Protein AF-A0A7V2N2N1-F1 (afdb_monomer_lite)

Foldseek 3Di:
DPPDDDDPLLVVLVVVLVVLLVVLQCLLVCLVVDPDPRPPCPSLVVNVVVLVVLLVVLVVLCPDPDSSSVSNSVSNNVSSVVSSVCSVPVSVVVVVVVVVVPDDD

Secondary structure (DSSP, 8-state):
-------HHHHHHHHHHHHHHHHHHHHHHHHHH-SS---TTHHHHHHHHHHHHHHHHHHHHTT-SSHHHHHHHHHHHHHHHHHHHHHHHHHHHHHHHHHHTS---

pLDDT: mean 81.49, std 12.0, range [42.41, 93.5]

Structure (mmCIF, N/CA/C/O backbone):
data_AF-A0A7V2N2N1-F1
#
_entry.id   AF-A0A7V2N2N1-F1
#
loop_
_atom_site.group_PDB
_atom_site.id
_atom_site.type_symbol
_atom_site.label_atom_id
_atom_site.label_alt_id
_atom_site.label_comp_id
_atom_site.label_asym_id
_atom_site.label_entity_id
_atom_site.label_seq_id
_atom_site.pdbx_PDB_ins_code
_atom_site.Cartn_x
_atom_site.Cartn_y
_atom_site.Cartn_z
_atom_site.occupancy
_atom_site.B_iso_or_equiv
_atom_site.auth_seq_id
_atom_site.auth_comp_id
_atom_site.auth_asym_id
_atom_site.auth_atom_id
_atom_site.pdbx_PDB_model_num
ATOM 1 N N . MET A 1 1 ? 10.281 -17.902 -12.516 1.00 42.41 1 MET A N 1
ATOM 2 C CA . MET A 1 1 ? 8.998 -17.269 -12.894 1.00 42.41 1 MET A CA 1
ATOM 3 C C . MET A 1 1 ? 9.008 -15.854 -12.305 1.00 42.41 1 MET A C 1
ATOM 5 O O . MET A 1 1 ? 8.668 -15.701 -11.151 1.00 42.41 1 MET A O 1
ATOM 9 N N . LEU A 1 2 ? 9.742 -14.877 -12.850 1.00 55.12 2 LEU A N 1
ATOM 10 C CA . LEU A 1 2 ? 9.319 -13.959 -13.925 1.00 55.12 2 LEU A CA 1
ATOM 11 C C . LEU A 1 2 ? 10.487 -13.473 -14.829 1.00 55.12 2 LEU A C 1
ATOM 13 O O . LEU A 1 2 ? 10.304 -12.564 -15.624 1.00 55.12 2 LEU A O 1
ATOM 17 N N . GLY A 1 3 ? 11.701 -14.026 -14.711 1.00 53.94 3 GLY A N 1
ATOM 18 C CA . GLY A 1 3 ? 12.846 -13.633 -15.560 1.00 53.94 3 GLY A CA 1
ATOM 19 C C . GLY A 1 3 ? 13.365 -12.200 -15.348 1.00 53.94 3 GLY A C 1
ATOM 20 O O . GLY A 1 3 ? 14.246 -11.754 -16.076 1.00 53.94 3 GLY A O 1
ATOM 21 N N . MET A 1 4 ? 12.846 -11.477 -14.353 1.00 63.94 4 MET A N 1
ATOM 22 C CA . MET A 1 4 ? 13.258 -10.113 -14.031 1.00 63.94 4 MET A CA 1
ATOM 23 C C . MET A 1 4 ? 14.532 -10.126 -13.184 1.00 63.94 4 MET A C 1
ATOM 25 O O . MET A 1 4 ? 14.579 -10.751 -12.125 1.00 63.94 4 MET A O 1
ATOM 29 N N . ASN A 1 5 ? 15.564 -9.421 -13.647 1.00 69.31 5 ASN A N 1
ATOM 30 C CA . ASN A 1 5 ? 16.782 -9.202 -12.873 1.00 69.31 5 ASN A CA 1
ATOM 31 C C . ASN A 1 5 ? 16.467 -8.273 -11.688 1.00 69.31 5 ASN A C 1
ATOM 33 O O . ASN A 1 5 ? 15.902 -7.193 -11.878 1.00 69.31 5 ASN A O 1
ATOM 37 N N . VAL A 1 6 ? 16.810 -8.686 -10.466 1.00 70.94 6 VAL A N 1
ATOM 38 C CA . VAL A 1 6 ? 16.638 -7.846 -9.274 1.00 70.94 6 VAL A CA 1
ATOM 39 C C . VAL A 1 6 ? 17.663 -6.715 -9.344 1.00 70.94 6 VAL A C 1
ATOM 41 O O . VAL A 1 6 ? 18.860 -6.951 -9.227 1.00 70.94 6 VAL A O 1
ATOM 44 N N . ASN A 1 7 ? 17.196 -5.486 -9.569 1.00 82.19 7 ASN A N 1
ATOM 45 C CA . ASN A 1 7 ? 18.030 -4.285 -9.596 1.00 82.19 7 ASN A CA 1
ATOM 46 C C . ASN A 1 7 ? 17.730 -3.376 -8.387 1.00 82.19 7 ASN A C 1
ATOM 48 O O . ASN A 1 7 ? 16.795 -3.621 -7.622 1.00 82.19 7 ASN A O 1
ATOM 52 N N . MET A 1 8 ? 18.495 -2.290 -8.226 1.00 86.75 8 MET A N 1
ATOM 53 C CA . MET A 1 8 ? 18.280 -1.323 -7.134 1.00 86.75 8 MET A CA 1
ATOM 54 C C . MET A 1 8 ? 16.871 -0.710 -7.139 1.00 86.75 8 MET A C 1
ATOM 56 O O . MET A 1 8 ? 16.334 -0.426 -6.073 1.00 86.75 8 MET A O 1
ATOM 60 N N . PHE A 1 9 ? 16.239 -0.555 -8.307 1.00 87.19 9 PHE A N 1
ATOM 61 C CA . PHE A 1 9 ? 14.876 -0.026 -8.403 1.00 87.19 9 PHE A CA 1
ATOM 62 C C . PHE A 1 9 ? 13.833 -0.990 -7.834 1.00 87.19 9 PHE A C 1
ATOM 64 O O . PHE A 1 9 ? 12.911 -0.543 -7.161 1.00 87.19 9 PHE A O 1
ATOM 71 N N . ASN A 1 10 ? 13.994 -2.300 -8.032 1.00 85.44 10 ASN A N 1
ATOM 72 C CA . ASN A 1 10 ? 13.104 -3.302 -7.441 1.00 85.44 10 ASN A CA 1
ATOM 73 C C . ASN A 1 10 ? 13.256 -3.346 -5.916 1.00 85.44 10 ASN A C 1
ATOM 75 O O . ASN A 1 10 ? 12.265 -3.475 -5.198 1.00 85.44 10 ASN A O 1
ATOM 79 N N . VAL A 1 11 ? 14.481 -3.183 -5.407 1.00 89.56 11 VAL A N 1
ATOM 80 C CA . VAL A 1 11 ? 14.730 -3.079 -3.960 1.00 89.56 11 VAL A CA 1
ATOM 81 C C . VAL A 1 11 ? 14.063 -1.822 -3.396 1.00 89.56 11 VAL A C 1
ATOM 83 O O . VAL A 1 11 ? 13.325 -1.911 -2.419 1.00 89.56 11 VAL A O 1
ATOM 86 N N . ALA A 1 12 ? 14.237 -0.671 -4.051 1.00 91.12 12 ALA A N 1
ATOM 87 C CA . ALA A 1 12 ? 13.577 0.573 -3.657 1.00 91.12 12 ALA A CA 1
ATOM 88 C C . ALA A 1 12 ? 12.042 0.459 -3.700 1.00 91.12 12 ALA A C 1
ATOM 90 O O . ALA A 1 12 ? 11.367 0.875 -2.760 1.00 91.12 12 ALA A O 1
ATOM 91 N N . ALA A 1 13 ? 11.492 -0.167 -4.745 1.00 90.44 13 ALA A N 1
ATOM 92 C CA . ALA A 1 13 ? 10.067 -0.466 -4.865 1.00 90.44 13 ALA A CA 1
ATOM 93 C C . ALA A 1 13 ? 9.567 -1.347 -3.713 1.00 90.44 13 ALA A C 1
ATOM 95 O O . ALA A 1 13 ? 8.509 -1.084 -3.152 1.00 90.44 13 ALA A O 1
ATOM 96 N N . SER A 1 14 ? 10.345 -2.356 -3.320 1.00 89.56 14 SER A N 1
ATOM 97 C CA . SER A 1 14 ? 9.998 -3.260 -2.218 1.00 89.56 14 SER A CA 1
ATOM 98 C C . SER A 1 14 ? 9.946 -2.525 -0.877 1.00 89.56 14 SER A C 1
ATOM 100 O O . SER A 1 14 ? 9.011 -2.717 -0.103 1.00 89.56 14 SER A O 1
ATOM 102 N N . VAL A 1 15 ? 10.914 -1.639 -0.620 1.00 92.56 15 VAL A N 1
ATOM 103 C CA . VAL A 1 15 ? 10.922 -0.786 0.580 1.00 92.56 15 VAL A CA 1
ATOM 104 C C . VAL A 1 15 ? 9.720 0.164 0.583 1.00 92.56 15 VAL A C 1
ATOM 106 O O . VAL A 1 15 ? 9.054 0.299 1.607 1.00 92.56 15 VAL A O 1
ATOM 109 N N . LEU A 1 16 ? 9.393 0.765 -0.566 1.00 92.81 16 LEU A N 1
ATOM 110 C CA . LEU A 1 16 ? 8.220 1.629 -0.722 1.00 92.81 16 LEU A CA 1
ATOM 111 C C . LEU A 1 16 ? 6.916 0.873 -0.432 1.00 92.81 16 LEU A C 1
ATOM 113 O O . LEU A 1 16 ? 6.076 1.365 0.320 1.00 92.81 16 LEU A O 1
ATOM 117 N N . VAL A 1 17 ? 6.754 -0.329 -0.994 1.00 93.00 17 VAL A N 1
ATOM 118 C CA . VAL A 1 17 ? 5.580 -1.183 -0.758 1.00 93.00 17 VAL A CA 1
ATOM 119 C C . VAL A 1 17 ? 5.467 -1.545 0.720 1.00 93.00 17 VAL A C 1
ATOM 121 O O . VAL A 1 17 ? 4.372 -1.469 1.275 1.00 93.00 17 VAL A O 1
ATOM 124 N N . MET A 1 18 ? 6.574 -1.907 1.376 1.00 92.94 18 MET A N 1
ATOM 125 C CA . MET A 1 18 ? 6.565 -2.198 2.813 1.00 92.94 18 MET A CA 1
ATOM 126 C C . MET A 1 18 ? 6.114 -0.988 3.636 1.00 92.94 18 MET A C 1
ATOM 128 O O . MET A 1 18 ? 5.253 -1.144 4.498 1.00 92.94 18 MET A O 1
ATOM 132 N N . GLY A 1 19 ? 6.626 0.210 3.337 1.00 93.19 19 GLY A N 1
ATOM 133 C CA . GLY A 1 19 ? 6.207 1.445 4.007 1.00 93.19 19 GLY A CA 1
ATOM 134 C C . GLY A 1 19 ? 4.704 1.700 3.875 1.00 93.19 19 GLY A C 1
ATOM 135 O O . GLY A 1 19 ? 4.010 1.818 4.882 1.00 93.19 19 GLY A O 1
ATOM 136 N N . LEU A 1 20 ? 4.176 1.662 2.646 1.00 91.19 20 LEU A N 1
ATOM 137 C CA . LEU A 1 20 ? 2.740 1.844 2.395 1.00 91.19 20 LEU A CA 1
ATOM 138 C C . LEU A 1 20 ? 1.879 0.783 3.086 1.00 91.19 20 LEU A C 1
ATOM 140 O O . LEU A 1 20 ? 0.814 1.096 3.610 1.00 91.19 20 LEU A O 1
ATOM 144 N N . SER A 1 21 ? 2.345 -0.467 3.121 1.00 90.00 21 SER A N 1
ATOM 145 C CA . SER A 1 21 ? 1.635 -1.560 3.795 1.00 90.00 21 SER A CA 1
ATOM 146 C C . SER A 1 21 ? 1.466 -1.285 5.291 1.00 90.00 21 SER A C 1
ATOM 148 O O . SER A 1 21 ? 0.382 -1.486 5.841 1.00 90.00 21 SER A O 1
ATOM 150 N N . ILE A 1 22 ? 2.529 -0.802 5.943 1.00 91.31 22 ILE A N 1
ATOM 151 C CA . ILE A 1 22 ? 2.508 -0.440 7.364 1.00 91.31 22 ILE A CA 1
ATOM 152 C C . ILE A 1 22 ? 1.585 0.764 7.580 1.00 91.31 22 ILE A C 1
ATOM 154 O O . ILE A 1 22 ? 0.735 0.725 8.471 1.00 91.31 22 ILE A O 1
ATOM 158 N N . ASP A 1 23 ? 1.687 1.791 6.733 1.00 90.62 23 ASP A N 1
ATOM 159 C CA . ASP A 1 23 ? 0.866 3.001 6.829 1.00 90.62 23 ASP A CA 1
ATOM 160 C C . ASP A 1 23 ? -0.631 2.695 6.710 1.00 90.62 23 ASP A C 1
ATOM 162 O O . ASP A 1 23 ? -1.432 3.200 7.502 1.00 90.62 23 ASP A O 1
ATOM 166 N N . TYR A 1 24 ? -1.024 1.827 5.771 1.00 89.94 24 TYR A N 1
ATOM 167 C CA . TYR A 1 24 ? -2.419 1.413 5.614 1.00 89.94 24 TYR A CA 1
ATOM 168 C C . TYR A 1 24 ? -2.952 0.724 6.873 1.00 89.94 24 TYR A C 1
ATOM 170 O O . TYR A 1 24 ? -4.049 1.048 7.331 1.00 89.94 24 TYR A O 1
ATOM 178 N N . GLY A 1 25 ? -2.168 -0.177 7.473 1.00 87.31 25 GLY A N 1
ATOM 179 C CA . GLY A 1 25 ? -2.537 -0.833 8.728 1.00 87.31 25 GLY A CA 1
ATOM 180 C C . GLY A 1 25 ? -2.692 0.161 9.881 1.00 87.31 25 GLY A C 1
ATOM 181 O O . GLY A 1 25 ? -3.703 0.145 10.585 1.00 87.31 25 GLY A O 1
ATOM 182 N N . VAL A 1 26 ? -1.733 1.078 10.040 1.00 89.06 26 VAL A N 1
ATOM 183 C CA . VAL A 1 26 ? -1.764 2.110 11.088 1.00 89.06 26 VAL A CA 1
ATOM 184 C C . VAL A 1 26 ? -2.980 3.021 10.936 1.00 89.06 26 VAL A C 1
ATOM 186 O O . VAL A 1 26 ? -3.612 3.356 11.938 1.00 89.06 26 VAL A O 1
ATOM 189 N N . PHE A 1 27 ? -3.347 3.404 9.712 1.00 87.56 27 PHE A N 1
ATOM 190 C CA . PHE A 1 27 ? -4.493 4.281 9.471 1.00 87.56 27 PHE A CA 1
ATOM 191 C C . PHE A 1 27 ? -5.812 3.637 9.922 1.00 87.56 27 PHE A C 1
ATOM 193 O O . PHE A 1 27 ? -6.607 4.272 10.621 1.00 87.56 27 PHE A O 1
ATOM 200 N N . ILE A 1 28 ? -6.010 2.354 9.594 1.00 86.06 28 ILE A N 1
ATOM 201 C CA . ILE A 1 28 ? -7.188 1.580 10.010 1.00 86.06 28 ILE A CA 1
ATOM 202 C C . ILE A 1 28 ? -7.215 1.408 11.532 1.00 86.06 28 ILE A C 1
ATOM 204 O O . ILE A 1 28 ? -8.228 1.724 12.161 1.00 86.06 28 ILE A O 1
ATOM 208 N N . VAL A 1 29 ? -6.096 1.000 12.145 1.00 86.00 29 VAL A N 1
ATOM 209 C CA . VAL A 1 29 ? -6.005 0.828 13.605 1.00 86.00 29 VAL A CA 1
ATOM 210 C C . VAL A 1 29 ? -6.286 2.140 14.330 1.00 86.00 29 VAL A C 1
ATOM 212 O O . VAL A 1 29 ? -7.123 2.184 15.232 1.00 86.00 29 VAL A O 1
ATOM 215 N N . ARG A 1 30 ? -5.650 3.234 13.905 1.00 84.44 30 ARG A N 1
ATOM 216 C CA . ARG A 1 30 ? -5.815 4.552 14.522 1.00 84.44 30 ARG A CA 1
ATOM 217 C C . ARG A 1 30 ? -7.249 5.060 14.422 1.00 84.44 30 ARG A C 1
ATOM 219 O O . ARG A 1 30 ? -7.721 5.687 15.364 1.00 84.44 30 ARG A O 1
ATOM 226 N N . SER A 1 31 ? -7.948 4.779 13.322 1.00 82.69 31 SER A N 1
ATOM 227 C CA . SER A 1 31 ? -9.350 5.187 13.158 1.00 82.69 31 SER A CA 1
ATOM 228 C C . SER A 1 31 ? -10.281 4.566 14.200 1.00 82.69 31 SER A C 1
ATOM 230 O O . SER A 1 31 ? -11.226 5.216 14.636 1.00 82.69 31 SER A O 1
ATOM 232 N N . ARG A 1 32 ? -9.971 3.341 14.644 1.00 75.25 32 ARG A N 1
ATOM 233 C CA . ARG A 1 32 ? -10.725 2.600 15.664 1.00 75.25 32 ARG A CA 1
ATOM 234 C C . ARG A 1 32 ? -10.374 3.026 17.090 1.00 75.25 32 ARG A C 1
ATOM 236 O O . ARG A 1 32 ? -11.204 2.889 17.976 1.00 75.25 32 ARG A O 1
ATOM 243 N N . TRP A 1 33 ? -9.154 3.516 17.307 1.00 76.12 33 TRP A N 1
ATOM 244 C CA . TRP A 1 33 ? -8.651 3.937 18.622 1.00 76.12 33 TRP A CA 1
ATOM 245 C C . TRP A 1 33 ? -8.847 5.435 18.895 1.00 76.12 33 TRP A C 1
ATOM 247 O O . TRP A 1 33 ? -8.644 5.8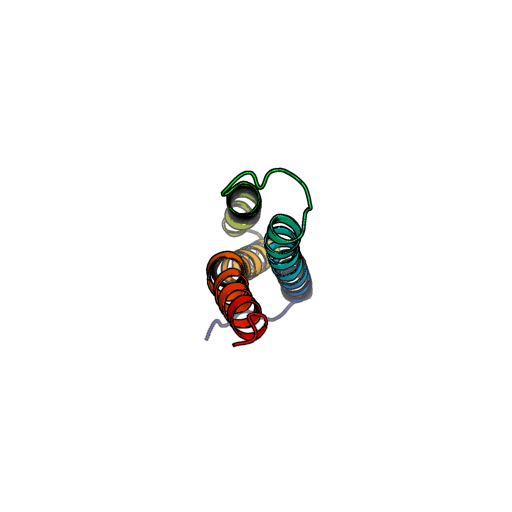92 20.018 1.00 76.12 33 TRP A O 1
ATOM 257 N N . ALA A 1 34 ? -9.216 6.225 17.885 1.00 76.38 34 ALA A N 1
ATOM 258 C CA . ALA A 1 34 ? -9.471 7.648 18.053 1.00 76.38 34 ALA A CA 1
ATOM 259 C C . ALA A 1 34 ? -10.740 7.876 18.891 1.00 76.38 34 ALA A C 1
ATOM 261 O O . ALA A 1 34 ? -11.829 7.475 18.500 1.00 76.38 34 ALA A O 1
ATOM 262 N N . SER A 1 35 ? -10.611 8.584 20.016 1.00 58.88 35 SER A N 1
ATOM 263 C CA . SER A 1 35 ? -11.692 8.875 20.977 1.00 58.88 35 SER A CA 1
ATOM 264 C C . SER A 1 35 ? -12.755 9.878 20.482 1.00 58.88 35 SER A C 1
ATOM 266 O O . SER A 1 35 ? -13.473 10.465 21.287 1.00 58.88 35 SER A O 1
ATOM 268 N N . GLY A 1 36 ? -12.830 10.128 19.172 1.00 65.44 36 GLY A N 1
ATOM 269 C CA . GLY A 1 36 ? -13.799 11.028 18.539 1.00 65.44 36 GLY A CA 1
ATOM 270 C C . GLY A 1 36 ? -14.897 10.258 17.798 1.00 65.44 36 GLY A C 1
ATOM 271 O O . GLY A 1 36 ? -14.803 9.038 17.682 1.00 65.44 36 GLY A O 1
ATOM 272 N N . PRO A 1 37 ? -15.932 10.939 17.266 1.00 60.28 37 PRO A N 1
ATOM 273 C CA . PRO A 1 37 ? -16.954 10.281 16.459 1.00 60.28 37 PRO A CA 1
ATOM 274 C C . PRO A 1 37 ? -16.284 9.543 15.295 1.00 60.28 37 PRO A C 1
ATOM 276 O O . PRO A 1 37 ? -15.698 10.167 14.404 1.00 60.28 37 PRO A O 1
ATOM 279 N N . VAL A 1 38 ? -16.344 8.210 15.335 1.00 60.44 38 VAL A N 1
ATOM 280 C CA . VAL A 1 38 ? -15.837 7.346 14.271 1.00 60.44 38 VAL A CA 1
ATOM 281 C C . VAL A 1 38 ? -16.632 7.695 13.021 1.00 60.44 38 VAL A C 1
ATOM 283 O O . VAL A 1 38 ? -17.828 7.433 12.922 1.00 60.44 38 VAL A O 1
ATOM 286 N N . ARG A 1 39 ? -15.984 8.366 12.066 1.00 65.69 39 ARG A N 1
ATOM 287 C CA . ARG A 1 39 ? -16.554 8.530 10.731 1.00 65.69 39 ARG A CA 1
ATOM 288 C C . ARG A 1 39 ? -16.406 7.185 10.045 1.00 65.69 39 ARG A C 1
ATOM 290 O O . ARG A 1 39 ? -15.343 6.906 9.490 1.00 65.69 39 ARG A O 1
ATOM 297 N N . ASP A 1 40 ? -17.453 6.371 10.129 1.00 70.44 40 ASP A N 1
ATOM 298 C CA . ASP A 1 40 ? -17.504 5.044 9.521 1.00 70.44 40 ASP A CA 1
ATOM 299 C C . ASP A 1 40 ? -16.971 5.086 8.083 1.00 70.44 40 ASP A C 1
ATOM 301 O O . ASP A 1 40 ? -17.445 5.849 7.231 1.00 70.44 40 ASP A O 1
ATOM 305 N N . GLY A 1 41 ? -15.936 4.291 7.810 1.00 76.25 41 GLY A N 1
ATOM 306 C CA . GLY A 1 41 ? -15.363 4.179 6.475 1.00 76.25 41 GLY A CA 1
ATOM 307 C C . GLY A 1 41 ? -14.338 5.254 6.093 1.00 76.25 41 GLY A C 1
ATOM 308 O O . GLY A 1 41 ? -13.861 5.238 4.959 1.00 76.25 41 GLY A O 1
ATOM 309 N N . ALA A 1 42 ? -14.020 6.241 6.942 1.00 84.00 42 ALA A N 1
ATOM 310 C CA . ALA A 1 42 ? -13.114 7.331 6.556 1.00 84.00 42 ALA A CA 1
ATOM 311 C C . ALA A 1 42 ? -11.670 6.855 6.336 1.00 84.00 42 ALA A C 1
ATOM 313 O O . ALA A 1 42 ? -11.005 7.315 5.405 1.00 84.00 42 ALA A O 1
ATOM 314 N N . ALA A 1 43 ? -11.195 5.927 7.167 1.00 86.06 43 ALA A N 1
ATOM 315 C CA . ALA A 1 43 ? -9.851 5.379 7.052 1.00 86.06 43 ALA A CA 1
ATOM 316 C C . ALA A 1 43 ? -9.733 4.420 5.868 1.00 86.06 43 ALA A C 1
ATOM 318 O O . ALA A 1 43 ? -8.783 4.504 5.098 1.00 86.06 43 ALA A O 1
ATOM 319 N N . GLU A 1 44 ? -10.752 3.593 5.660 1.00 86.56 44 GLU A N 1
ATOM 320 C CA . GLU A 1 44 ? -10.887 2.695 4.521 1.00 86.56 44 GLU A CA 1
ATOM 321 C C . GLU A 1 44 ? -10.877 3.489 3.210 1.00 86.56 44 GLU A C 1
ATOM 323 O O . GLU A 1 44 ? -10.119 3.172 2.295 1.00 86.56 44 GLU A O 1
ATOM 328 N N . ARG A 1 45 ? -11.650 4.582 3.131 1.00 88.94 45 ARG A N 1
ATOM 329 C CA . ARG A 1 45 ? -11.663 5.471 1.958 1.00 88.94 45 ARG A CA 1
ATOM 330 C C . ARG A 1 45 ? -10.304 6.119 1.713 1.00 88.94 45 ARG A C 1
ATOM 332 O O . ARG A 1 45 ? -9.901 6.199 0.559 1.00 88.94 45 ARG A O 1
ATOM 339 N N . ALA A 1 46 ? -9.608 6.566 2.759 1.00 89.62 46 ALA A N 1
ATOM 340 C CA . ALA A 1 46 ? -8.279 7.167 2.633 1.00 89.62 46 ALA A CA 1
ATOM 341 C C . ALA A 1 46 ? -7.225 6.158 2.147 1.00 89.62 46 ALA A C 1
ATOM 343 O O . ALA A 1 46 ? -6.406 6.483 1.288 1.00 89.62 46 ALA A O 1
ATOM 344 N N . VAL A 1 47 ? -7.270 4.921 2.652 1.00 91.00 47 VAL A N 1
ATOM 345 C CA . VAL A 1 47 ? -6.406 3.827 2.185 1.00 91.00 47 VAL A CA 1
ATOM 346 C C . VAL A 1 47 ? -6.690 3.514 0.717 1.00 91.00 47 VAL A C 1
ATOM 348 O O . VAL A 1 47 ? -5.757 3.437 -0.079 1.00 91.00 47 VAL A O 1
ATOM 351 N N . VAL A 1 48 ? -7.965 3.413 0.328 1.00 91.62 48 VAL A N 1
ATOM 352 C CA . VAL A 1 48 ? -8.363 3.141 -1.062 1.00 91.62 48 VAL A CA 1
ATOM 353 C C . VAL A 1 48 ? -7.934 4.267 -2.004 1.00 91.62 48 VAL A C 1
ATOM 355 O O . VAL A 1 48 ? -7.350 3.988 -3.047 1.00 91.62 48 VAL A O 1
ATOM 358 N N . THR A 1 49 ? -8.172 5.539 -1.670 1.00 92.88 49 THR A N 1
ATOM 359 C CA . THR A 1 49 ? -7.759 6.660 -2.535 1.00 92.88 49 THR A CA 1
ATOM 360 C C . THR A 1 49 ? -6.241 6.782 -2.637 1.00 92.88 49 THR A C 1
ATOM 362 O O . THR A 1 49 ? -5.731 7.078 -3.721 1.00 92.88 49 THR A O 1
ATOM 365 N N . SER A 1 50 ? -5.513 6.502 -1.552 1.00 92.38 50 SER A N 1
ATOM 366 C CA . SER A 1 50 ? -4.051 6.421 -1.563 1.00 92.38 50 SER A CA 1
ATOM 367 C C . SER A 1 50 ? -3.573 5.311 -2.501 1.00 92.38 50 SER A C 1
ATOM 369 O O . SER A 1 50 ? -2.855 5.593 -3.460 1.00 92.38 50 SER A O 1
ATOM 371 N N . ALA A 1 51 ? -4.063 4.081 -2.314 1.00 91.62 51 ALA A N 1
ATOM 372 C CA . ALA A 1 51 ? -3.712 2.936 -3.149 1.00 91.62 51 ALA A CA 1
ATOM 373 C C . ALA A 1 51 ? -4.044 3.169 -4.630 1.00 91.62 51 ALA A C 1
ATOM 375 O O . ALA A 1 51 ? -3.212 2.891 -5.490 1.00 91.62 51 ALA A O 1
ATOM 376 N N . LEU A 1 52 ? -5.212 3.741 -4.944 1.00 93.50 52 LEU A N 1
ATOM 377 C CA . LEU A 1 52 ? -5.588 4.104 -6.315 1.00 93.50 52 LEU A CA 1
ATOM 378 C C . LEU A 1 52 ? -4.633 5.134 -6.920 1.00 93.50 52 LEU A C 1
ATOM 380 O O . LEU A 1 52 ? -4.217 4.983 -8.066 1.00 93.50 52 LEU A O 1
ATOM 384 N N . THR A 1 53 ? -4.249 6.158 -6.159 1.00 93.00 53 THR A N 1
ATOM 385 C CA . THR A 1 53 ? -3.292 7.171 -6.627 1.00 93.00 53 THR A CA 1
ATOM 386 C C . THR A 1 53 ? -1.933 6.536 -6.912 1.00 93.00 53 THR A C 1
ATOM 388 O O . THR A 1 53 ? -1.323 6.809 -7.949 1.00 93.00 53 THR A O 1
ATOM 391 N N . THR A 1 54 ? -1.473 5.638 -6.037 1.00 92.44 54 THR A N 1
ATOM 392 C CA . THR A 1 54 ? -0.214 4.916 -6.230 1.00 92.44 54 THR A CA 1
ATOM 393 C C . THR A 1 54 ? -0.281 3.971 -7.429 1.00 92.44 54 THR A C 1
ATOM 395 O O . THR A 1 54 ? 0.639 3.960 -8.244 1.00 92.44 54 THR A O 1
ATOM 398 N N . LEU A 1 55 ? -1.385 3.242 -7.604 1.00 92.25 55 LEU A N 1
ATOM 399 C CA . LEU A 1 55 ? -1.621 2.391 -8.771 1.00 92.25 55 LEU A CA 1
ATOM 400 C C . LEU A 1 55 ? -1.668 3.198 -10.069 1.00 92.25 55 LEU A C 1
ATOM 402 O O . LEU A 1 55 ? -1.093 2.763 -11.056 1.00 92.25 55 LEU A O 1
ATOM 406 N N . CYS A 1 56 ? -2.279 4.382 -10.085 1.00 93.25 56 CYS A N 1
ATOM 407 C CA . CYS A 1 56 ? -2.260 5.255 -11.259 1.00 93.25 56 CYS A CA 1
ATOM 408 C C . CYS A 1 56 ? -0.840 5.753 -11.575 1.00 93.25 56 CYS A C 1
ATOM 410 O O . CYS A 1 56 ? -0.410 5.680 -12.725 1.00 93.25 56 CYS A O 1
ATOM 412 N N . GLY A 1 57 ? -0.086 6.211 -10.569 1.00 91.56 57 GLY A N 1
ATOM 413 C CA . GLY A 1 57 ? 1.282 6.704 -10.758 1.00 91.56 57 GLY A CA 1
ATOM 414 C C . GLY A 1 57 ? 2.251 5.613 -11.225 1.00 91.56 57 GLY A C 1
ATOM 415 O O . GLY A 1 57 ? 2.889 5.740 -12.272 1.00 91.56 57 GLY A O 1
ATOM 416 N N . PHE A 1 58 ? 2.332 4.505 -10.484 1.00 90.88 58 PHE A N 1
ATOM 417 C CA . PHE A 1 58 ? 3.219 3.383 -10.812 1.00 90.88 58 PHE A CA 1
ATOM 418 C C . PHE A 1 58 ? 2.696 2.512 -11.960 1.00 90.88 58 PHE A C 1
ATOM 420 O O . PHE A 1 58 ? 3.485 1.926 -12.705 1.00 90.88 58 PHE A O 1
ATOM 427 N N . GLY A 1 59 ? 1.383 2.479 -12.179 1.00 89.56 59 GLY A N 1
ATOM 428 C CA . GLY A 1 59 ? 0.768 1.872 -13.357 1.00 89.56 59 GLY A CA 1
ATOM 429 C C . GLY A 1 59 ? 1.139 2.617 -14.636 1.00 89.56 59 GLY A C 1
ATOM 430 O O . GLY A 1 59 ? 1.538 1.981 -15.607 1.00 89.56 59 GLY A O 1
ATOM 431 N N . ALA A 1 60 ? 1.133 3.954 -14.628 1.00 90.00 60 ALA A N 1
ATOM 432 C CA . ALA A 1 60 ? 1.625 4.741 -15.761 1.00 90.00 60 ALA A CA 1
ATOM 433 C C . ALA A 1 60 ? 3.125 4.498 -16.025 1.00 90.00 60 ALA A C 1
ATOM 435 O O . ALA A 1 60 ? 3.535 4.334 -17.174 1.00 90.00 60 ALA A O 1
ATOM 436 N N . LEU A 1 61 ? 3.939 4.386 -14.967 1.00 87.00 61 LEU A N 1
ATOM 437 C CA . LEU A 1 61 ? 5.358 4.002 -15.071 1.00 87.00 61 LEU A CA 1
ATOM 438 C C . LEU A 1 61 ? 5.551 2.600 -15.667 1.00 87.00 61 LEU A C 1
ATOM 440 O O . LEU A 1 61 ? 6.531 2.364 -16.371 1.00 87.00 61 LEU A O 1
ATOM 444 N N . SER A 1 62 ? 4.597 1.692 -15.457 1.00 83.12 62 SER A N 1
ATOM 445 C CA . SER A 1 62 ? 4.606 0.348 -16.050 1.00 83.12 62 SER A CA 1
ATOM 446 C C . SER A 1 62 ? 4.370 0.358 -17.568 1.00 83.12 62 SER A C 1
ATOM 448 O O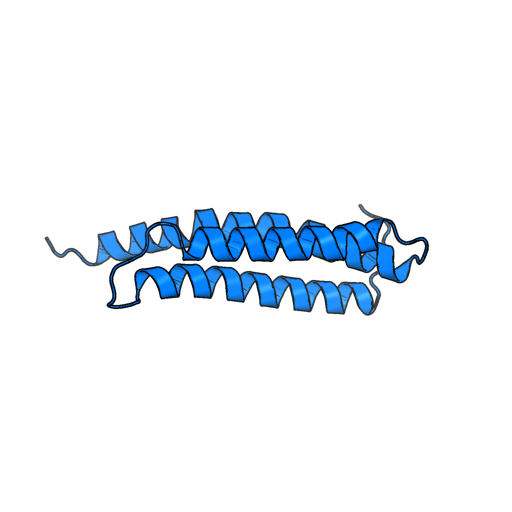 . SER A 1 62 ? 4.541 -0.666 -18.214 1.00 83.12 62 SER A O 1
ATOM 450 N N . VAL A 1 63 ? 4.006 1.496 -18.169 1.00 84.00 63 VAL A N 1
ATOM 451 C CA . VAL A 1 63 ? 3.909 1.670 -19.633 1.00 84.00 63 VAL A CA 1
ATOM 452 C C . VAL A 1 63 ? 5.172 2.339 -20.202 1.00 84.00 63 VAL A C 1
ATOM 454 O O . VAL A 1 63 ? 5.353 2.433 -21.418 1.00 84.00 63 VAL A O 1
ATOM 457 N N . ALA A 1 64 ? 6.089 2.793 -19.342 1.00 84.38 64 ALA A N 1
ATOM 458 C CA . ALA A 1 64 ? 7.307 3.458 -19.778 1.00 84.38 64 ALA A CA 1
ATOM 459 C C . ALA A 1 64 ? 8.221 2.498 -20.558 1.00 84.38 64 ALA A C 1
ATOM 461 O O . ALA A 1 64 ? 8.476 1.368 -20.148 1.00 84.38 64 ALA A O 1
ATOM 462 N N . ARG A 1 65 ? 8.801 2.988 -21.662 1.00 76.88 65 ARG A N 1
ATOM 463 C CA . ARG A 1 65 ? 9.758 2.224 -22.489 1.00 76.88 65 ARG A CA 1
ATOM 464 C C . ARG A 1 65 ? 11.079 1.909 -21.783 1.00 76.88 65 ARG A C 1
ATOM 466 O O . ARG A 1 65 ? 11.856 1.107 -22.292 1.00 76.88 65 ARG A O 1
ATOM 473 N N . HIS A 1 66 ? 11.374 2.561 -20.657 1.00 84.44 66 HIS A N 1
ATOM 474 C CA . HIS A 1 66 ? 12.637 2.363 -19.959 1.00 84.44 66 HIS A CA 1
ATOM 475 C C . HIS A 1 66 ? 12.559 1.132 -19.037 1.00 84.44 66 HIS A C 1
ATOM 477 O O . HIS A 1 66 ? 11.755 1.136 -18.100 1.00 84.44 66 HIS A O 1
ATOM 483 N N . PRO A 1 67 ? 13.403 0.099 -19.237 1.00 78.00 67 PRO A N 1
ATOM 484 C CA . PRO A 1 67 ? 13.270 -1.190 -18.551 1.00 78.00 67 PRO A CA 1
ATOM 485 C C . PRO A 1 67 ? 13.368 -1.086 -17.022 1.00 78.00 67 PRO A C 1
ATOM 487 O O . PRO A 1 67 ? 12.722 -1.852 -16.309 1.00 78.00 67 PRO A O 1
ATOM 490 N N . ALA A 1 68 ? 14.111 -0.105 -16.499 1.00 81.44 68 ALA A N 1
ATOM 491 C CA . ALA A 1 68 ? 14.176 0.136 -15.060 1.00 81.44 68 ALA A CA 1
ATOM 492 C C . ALA A 1 68 ? 12.858 0.687 -14.484 1.00 81.44 68 ALA A C 1
ATOM 494 O O . ALA A 1 68 ? 12.427 0.239 -13.424 1.00 81.44 68 ALA A O 1
ATOM 495 N N . MET A 1 69 ? 12.193 1.610 -15.190 1.00 85.62 69 MET A N 1
ATOM 496 C CA . MET A 1 69 ? 10.916 2.195 -14.753 1.00 85.62 69 MET A CA 1
ATOM 497 C C . MET A 1 69 ? 9.779 1.176 -14.837 1.00 85.62 69 MET A C 1
ATOM 499 O O . MET A 1 69 ? 8.955 1.101 -13.931 1.00 85.62 69 MET A O 1
ATOM 503 N N . PHE A 1 70 ? 9.789 0.349 -15.886 1.00 86.12 70 PHE A N 1
ATOM 504 C CA . PHE A 1 70 ? 8.847 -0.752 -16.065 1.00 86.12 70 PHE A CA 1
ATOM 505 C C . PHE A 1 70 ? 8.924 -1.763 -14.912 1.00 86.12 70 PHE A C 1
ATOM 507 O O . PHE A 1 70 ? 7.914 -2.100 -14.297 1.00 86.12 70 PHE A O 1
ATOM 514 N N . SER A 1 71 ? 10.143 -2.205 -14.578 1.00 84.69 71 SER A N 1
ATOM 515 C CA . SER A 1 71 ? 10.387 -3.161 -13.492 1.00 84.69 71 SER A CA 1
ATOM 516 C C . SER A 1 71 ? 9.955 -2.610 -12.129 1.00 84.69 71 SER A C 1
ATOM 518 O O . SER A 1 71 ? 9.328 -3.318 -11.338 1.00 84.69 71 SER A O 1
ATOM 520 N N . LEU A 1 72 ? 10.236 -1.328 -11.880 1.00 89.50 72 LEU A N 1
ATOM 521 C CA . LEU A 1 72 ? 9.808 -0.618 -10.678 1.00 89.50 72 LEU A CA 1
ATOM 522 C C . LEU A 1 72 ? 8.273 -0.570 -10.597 1.00 89.50 72 LEU A C 1
ATOM 524 O O . LEU A 1 72 ? 7.695 -1.006 -9.601 1.00 89.50 72 LEU A O 1
ATOM 528 N N . GLY A 1 73 ? 7.616 -0.088 -11.657 1.00 88.69 73 GLY A N 1
ATOM 529 C CA . GLY A 1 73 ? 6.163 0.066 -11.719 1.00 88.69 73 GLY A CA 1
ATOM 530 C C . GLY A 1 73 ? 5.423 -1.240 -11.444 1.00 88.69 73 GLY A C 1
ATOM 531 O O . GLY A 1 73 ? 4.566 -1.283 -10.561 1.00 88.69 73 GLY A O 1
ATOM 532 N N . ILE A 1 74 ? 5.828 -2.328 -12.108 1.00 87.50 74 ILE A N 1
ATOM 533 C CA . ILE A 1 74 ? 5.233 -3.653 -11.897 1.00 87.50 74 ILE A CA 1
ATOM 534 C C . ILE A 1 74 ? 5.429 -4.139 -10.462 1.00 87.50 74 ILE A C 1
ATOM 536 O O . ILE A 1 74 ? 4.484 -4.648 -9.862 1.00 87.50 74 ILE A O 1
ATOM 540 N N . THR A 1 75 ? 6.626 -3.966 -9.894 1.00 89.50 75 THR A N 1
ATOM 541 C CA . THR A 1 75 ? 6.915 -4.406 -8.520 1.00 89.50 75 THR A CA 1
ATOM 542 C C . THR A 1 75 ? 6.001 -3.703 -7.513 1.00 89.50 75 THR A C 1
ATOM 544 O O . THR A 1 75 ? 5.441 -4.353 -6.631 1.00 89.50 75 THR A O 1
ATOM 547 N N . VAL A 1 76 ? 5.793 -2.391 -7.667 1.00 91.19 76 VAL A N 1
ATOM 548 C CA . VAL A 1 76 ? 4.912 -1.622 -6.773 1.00 91.19 76 VAL A CA 1
ATOM 549 C C . VAL A 1 76 ? 3.448 -2.006 -6.958 1.00 91.19 76 VAL A C 1
ATOM 551 O O . VAL A 1 76 ? 2.755 -2.241 -5.970 1.00 91.19 76 VAL A O 1
ATOM 554 N N . VAL A 1 77 ? 2.976 -2.115 -8.203 1.00 90.50 77 VAL A N 1
ATOM 555 C CA . VAL A 1 77 ? 1.584 -2.490 -8.502 1.00 90.50 77 VAL A CA 1
ATOM 556 C C . VAL A 1 77 ? 1.257 -3.871 -7.928 1.00 90.50 77 VAL A C 1
ATOM 558 O O . VAL A 1 77 ? 0.237 -4.029 -7.258 1.00 90.50 77 VAL A O 1
ATOM 561 N N . LEU A 1 78 ? 2.142 -4.853 -8.122 1.00 88.69 78 LEU A N 1
ATOM 562 C CA . LEU A 1 78 ? 1.968 -6.200 -7.575 1.00 88.69 78 LEU A CA 1
ATOM 563 C C . LEU A 1 78 ? 2.039 -6.238 -6.045 1.00 88.69 78 LEU A C 1
ATOM 565 O O . LEU A 1 78 ? 1.402 -7.095 -5.441 1.00 88.69 78 LEU A O 1
ATOM 569 N N . GLY A 1 79 ? 2.790 -5.331 -5.419 1.00 88.75 79 GLY A N 1
ATOM 570 C CA . GLY A 1 79 ? 2.913 -5.249 -3.965 1.00 88.75 79 GLY A CA 1
ATOM 571 C C . GLY A 1 79 ? 1.740 -4.547 -3.275 1.00 88.75 79 GLY A C 1
ATOM 572 O O . GLY A 1 79 ? 1.300 -4.976 -2.210 1.00 88.75 79 GLY A O 1
ATOM 573 N N . ILE A 1 80 ? 1.192 -3.492 -3.882 1.00 91.44 80 ILE A N 1
ATOM 574 C CA . ILE A 1 80 ? 0.130 -2.678 -3.268 1.00 91.44 80 ILE A CA 1
ATOM 575 C C . ILE A 1 80 ? -1.218 -3.386 -3.239 1.00 91.44 80 ILE A C 1
ATOM 577 O O . ILE A 1 80 ? -1.949 -3.244 -2.262 1.00 91.44 80 ILE A O 1
ATOM 581 N N . ILE A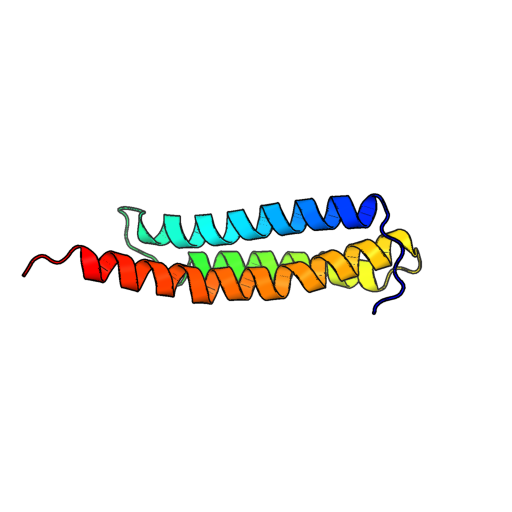 1 81 ? -1.554 -4.155 -4.275 1.00 88.12 81 ILE A N 1
ATOM 582 C CA . ILE A 1 81 ? -2.828 -4.885 -4.333 1.00 88.12 81 ILE A CA 1
ATOM 583 C C . ILE A 1 81 ? -3.009 -5.798 -3.103 1.00 88.12 81 ILE A C 1
ATOM 585 O O . ILE A 1 81 ? -3.992 -5.618 -2.380 1.00 88.12 81 ILE A O 1
ATOM 589 N N . PRO A 1 82 ? -2.087 -6.734 -2.794 1.00 87.19 82 PRO A N 1
ATOM 590 C CA . PRO A 1 82 ? -2.213 -7.573 -1.606 1.00 87.19 82 PRO A CA 1
ATOM 591 C C . PRO A 1 82 ? -2.068 -6.777 -0.304 1.00 87.19 82 PRO A C 1
ATOM 593 O O . PRO A 1 82 ? -2.752 -7.097 0.664 1.00 87.19 82 PRO A O 1
ATOM 596 N N . ALA A 1 83 ? -1.251 -5.717 -0.267 1.00 88.62 83 ALA A N 1
ATOM 597 C CA . ALA A 1 83 ? -1.126 -4.858 0.913 1.00 88.62 83 ALA A CA 1
ATOM 598 C C . ALA A 1 83 ? -2.453 -4.177 1.283 1.00 88.62 83 ALA A C 1
ATOM 600 O O . ALA A 1 83 ? -2.867 -4.206 2.442 1.00 88.62 83 ALA A O 1
ATOM 601 N N . MET A 1 84 ? -3.152 -3.616 0.291 1.00 87.25 84 MET A N 1
ATOM 602 C CA . MET A 1 84 ? -4.465 -2.997 0.467 1.00 87.25 84 MET A CA 1
ATOM 603 C C . MET A 1 84 ? -5.500 -4.024 0.941 1.00 87.25 84 MET A C 1
ATOM 605 O O . MET A 1 84 ? -6.246 -3.756 1.881 1.00 87.25 84 MET A O 1
ATOM 609 N N . VAL A 1 85 ? -5.523 -5.216 0.333 1.00 87.62 85 VAL A N 1
ATOM 610 C CA . VAL A 1 85 ? -6.433 -6.303 0.732 1.00 87.62 85 VAL A CA 1
ATOM 611 C C . VAL A 1 85 ? -6.169 -6.738 2.176 1.00 87.62 85 VAL A C 1
ATOM 613 O O . VAL A 1 85 ? -7.109 -6.852 2.961 1.00 87.62 85 VAL A O 1
ATOM 616 N N . CYS A 1 86 ? -4.904 -6.918 2.563 1.00 85.62 86 CYS A N 1
ATOM 617 C CA . CYS A 1 86 ? -4.538 -7.239 3.941 1.00 85.62 86 CYS A CA 1
ATOM 618 C C . CYS A 1 86 ? -4.958 -6.137 4.920 1.00 85.62 86 CYS A C 1
ATOM 620 O O . CYS A 1 86 ? -5.544 -6.438 5.959 1.00 85.62 86 CYS A O 1
ATOM 622 N N . ALA A 1 87 ? -4.716 -4.867 4.592 1.00 86.38 87 ALA A N 1
ATOM 623 C CA . ALA A 1 87 ? -5.083 -3.755 5.463 1.00 86.38 87 ALA A CA 1
ATOM 624 C C . ALA A 1 87 ? -6.603 -3.651 5.681 1.00 86.38 87 ALA A C 1
ATOM 626 O O . ALA A 1 87 ? -7.047 -3.380 6.794 1.00 86.38 87 ALA A O 1
ATOM 627 N N . LEU A 1 88 ? -7.403 -3.899 4.639 1.00 83.69 88 LEU A N 1
ATOM 628 C CA . LEU A 1 88 ? -8.862 -3.777 4.697 1.00 83.69 88 LEU A CA 1
ATOM 629 C C . LEU A 1 88 ? -9.578 -5.025 5.229 1.00 83.69 88 LEU A C 1
ATOM 631 O O . LEU A 1 88 ? -10.692 -4.896 5.724 1.00 83.69 88 LEU A O 1
ATOM 635 N N . LEU A 1 89 ? -8.987 -6.219 5.125 1.00 83.12 89 LEU A N 1
ATOM 636 C CA . LEU A 1 89 ? -9.624 -7.465 5.575 1.00 83.12 89 LEU A CA 1
ATOM 637 C C . LEU A 1 89 ? -9.005 -8.018 6.859 1.00 83.12 89 LEU A C 1
ATOM 639 O O . LEU A 1 89 ? -9.726 -8.369 7.789 1.00 83.12 89 LEU A O 1
ATOM 643 N N . VAL A 1 90 ? -7.674 -8.099 6.928 1.00 81.94 90 VAL A N 1
ATOM 644 C CA . VAL A 1 90 ? -6.972 -8.797 8.015 1.00 81.94 90 VAL A CA 1
ATOM 645 C C . VAL A 1 90 ? -6.953 -7.952 9.284 1.00 81.94 90 VAL A C 1
ATOM 647 O O . VAL A 1 90 ? -7.296 -8.457 10.348 1.00 81.94 90 VAL A O 1
ATOM 650 N N . ILE A 1 91 ? -6.614 -6.662 9.187 1.00 81.69 91 ILE A N 1
ATOM 651 C CA . ILE A 1 91 ? -6.573 -5.754 10.348 1.00 81.69 91 ILE A CA 1
ATOM 652 C C . ILE A 1 91 ? -7.936 -5.691 11.068 1.00 81.69 91 ILE A C 1
ATOM 654 O O . ILE A 1 91 ? -7.963 -5.972 12.268 1.00 81.69 91 ILE A O 1
ATOM 658 N N . PRO A 1 92 ? -9.075 -5.389 10.407 1.00 79.00 92 PRO A N 1
ATOM 659 C CA . PRO A 1 92 ? -10.357 -5.330 11.110 1.00 79.00 92 PRO A CA 1
ATOM 660 C C . PRO A 1 92 ? -10.809 -6.698 11.639 1.00 79.00 92 PRO A C 1
ATOM 662 O O . PRO A 1 92 ? -11.395 -6.760 12.720 1.00 79.00 92 PRO A O 1
ATOM 665 N N . ALA A 1 93 ? -10.502 -7.798 10.940 1.00 79.19 93 ALA A N 1
ATOM 666 C CA . ALA A 1 93 ? -10.802 -9.147 11.425 1.00 79.19 93 ALA A CA 1
ATOM 667 C C . ALA A 1 93 ? -10.014 -9.501 12.699 1.00 79.19 93 ALA A C 1
ATOM 669 O O . ALA A 1 93 ? -10.571 -10.095 13.623 1.00 79.19 93 ALA A O 1
ATOM 670 N N . LEU A 1 94 ? -8.739 -9.107 12.776 1.00 78.38 94 LEU A N 1
ATOM 671 C CA . LEU A 1 94 ? -7.915 -9.281 13.974 1.00 78.38 94 LEU A CA 1
ATOM 672 C C . LEU A 1 94 ? -8.412 -8.406 15.129 1.00 78.38 94 LEU A C 1
ATOM 674 O O . LEU A 1 94 ? -8.534 -8.888 16.251 1.00 78.38 94 LEU A O 1
ATOM 678 N N . GLN A 1 95 ? -8.781 -7.153 14.858 1.00 72.75 95 GLN A N 1
ATOM 679 C CA . GLN A 1 95 ? -9.330 -6.262 15.883 1.00 72.75 95 GLN A CA 1
ATOM 680 C C . GLN A 1 95 ? -10.643 -6.789 16.474 1.00 72.75 95 GLN A C 1
ATOM 682 O O . GLN A 1 95 ? -10.850 -6.689 17.681 1.00 72.75 95 GLN A O 1
ATOM 687 N N . HIS A 1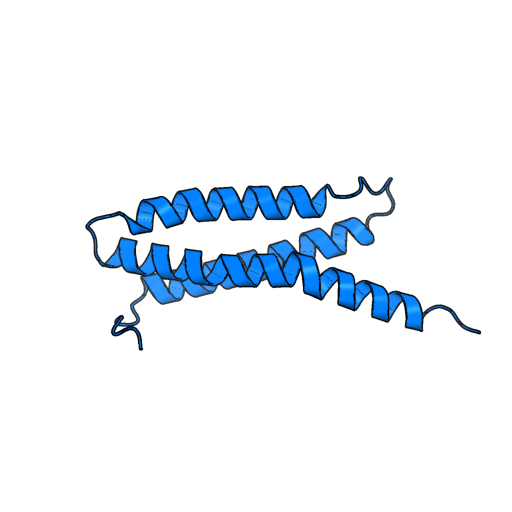 96 ? -11.506 -7.400 15.657 1.00 69.19 96 HIS A N 1
ATOM 688 C CA . HIS A 1 96 ? -12.740 -8.024 16.140 1.00 69.19 96 HIS A CA 1
ATOM 689 C C . HIS A 1 96 ? -12.470 -9.232 17.058 1.00 69.19 96 HIS A C 1
ATOM 691 O O . HIS A 1 96 ? -13.266 -9.518 17.950 1.00 69.19 96 HIS A O 1
ATOM 697 N N . ARG A 1 97 ? -11.356 -9.952 16.864 1.00 67.62 97 ARG A N 1
ATOM 698 C CA . ARG A 1 97 ? -10.953 -11.064 17.742 1.00 67.62 97 ARG A CA 1
ATOM 699 C C . ARG A 1 97 ? -10.448 -10.555 19.087 1.00 67.62 97 ARG A C 1
ATOM 701 O O . ARG A 1 97 ? -10.937 -11.011 20.111 1.00 67.62 97 ARG A O 1
ATOM 708 N N . THR A 1 98 ? -9.565 -9.560 19.077 1.00 67.25 98 THR A N 1
ATOM 709 C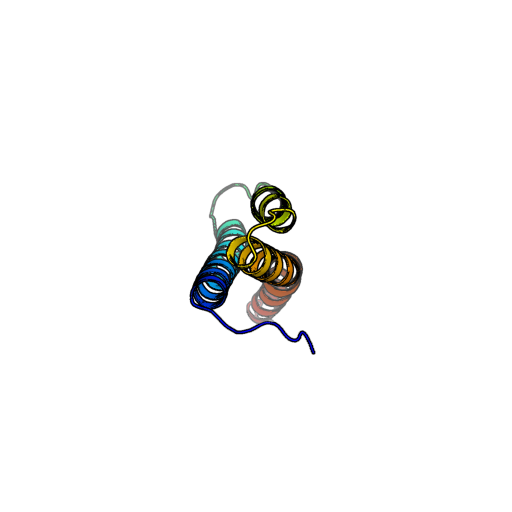 CA . THR A 1 98 ? -9.014 -8.979 20.309 1.00 67.25 98 THR A CA 1
ATOM 710 C C . THR A 1 98 ? -10.073 -8.245 21.137 1.00 67.25 98 THR A C 1
ATOM 712 O O . THR A 1 98 ? -10.014 -8.273 22.361 1.00 67.25 98 THR A O 1
ATOM 715 N N . ALA A 1 99 ? -11.078 -7.629 20.502 1.00 59.97 99 ALA A N 1
ATOM 716 C CA . ALA A 1 99 ? -12.213 -7.045 21.220 1.00 59.97 99 ALA A CA 1
ATOM 717 C C . ALA A 1 99 ? -13.063 -8.110 21.942 1.00 59.97 99 ALA A C 1
ATOM 719 O O . ALA A 1 99 ? -13.533 -7.858 23.045 1.00 59.97 99 ALA A O 1
ATOM 720 N N . GLY A 1 100 ? -13.207 -9.307 21.359 1.00 59.41 100 GLY 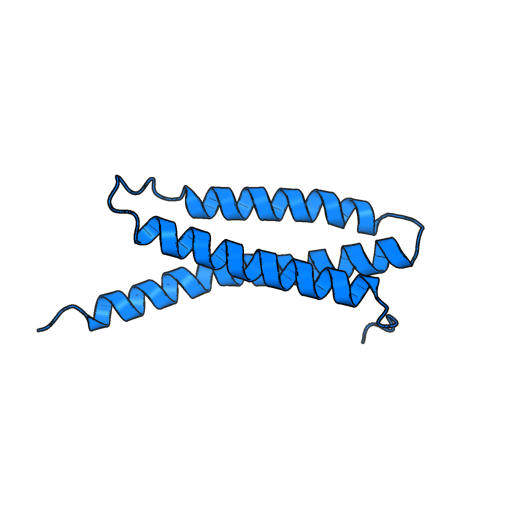A N 1
ATOM 721 C CA . GLY A 1 100 ? -13.953 -10.416 21.963 1.00 59.41 100 GLY A CA 1
ATOM 722 C C . GLY A 1 100 ? -13.235 -11.123 23.120 1.00 59.41 100 GLY A C 1
ATOM 723 O O . GLY A 1 100 ? -13.883 -11.828 23.882 1.00 59.41 100 GLY A O 1
ATOM 724 N N . GLU A 1 101 ? -11.921 -10.939 23.278 1.00 60.47 101 GLU A N 1
ATOM 725 C CA . GLU A 1 101 ? -11.147 -11.483 24.411 1.00 60.47 101 GLU A CA 1
ATOM 726 C C . GLU A 1 101 ? -11.169 -10.568 25.651 1.00 60.47 101 GLU A C 1
ATOM 728 O O . GLU A 1 101 ? -10.736 -10.978 26.726 1.00 60.47 101 GLU A O 1
ATOM 733 N N . LEU A 1 102 ? -11.664 -9.331 25.515 1.00 58.12 102 LEU A N 1
ATOM 734 C CA . LEU A 1 102 ? -11.677 -8.311 26.570 1.00 58.12 102 LEU A CA 1
ATOM 735 C C . LEU A 1 102 ? -13.061 -8.079 27.200 1.00 58.12 102 LEU A C 1
ATOM 737 O O . LEU A 1 102 ? -13.164 -7.231 28.083 1.00 58.12 102 LEU A O 1
ATOM 741 N N . GLU A 1 103 ? -14.102 -8.817 26.797 1.00 51.03 103 GLU A N 1
ATOM 742 C CA . GLU A 1 103 ? -15.350 -8.932 27.567 1.00 51.03 103 GLU A CA 1
ATOM 743 C C . GLU A 1 103 ? -15.189 -10.068 28.596 1.00 51.03 103 GLU A C 1
ATOM 745 O O . GLU A 1 103 ? -15.193 -11.241 28.213 1.00 51.03 103 GLU A O 1
ATOM 750 N N . PRO A 1 104 ? -15.009 -9.766 29.900 1.00 56.53 104 PRO A N 1
ATOM 751 C CA . PRO A 1 104 ? -15.029 -10.780 30.939 1.00 56.53 104 PRO A CA 1
ATOM 752 C C . PRO A 1 104 ? -16.485 -11.197 31.178 1.00 56.53 104 PRO A C 1
ATOM 754 O O . PRO A 1 104 ? -17.353 -10.347 31.381 1.00 56.53 104 PRO A O 1
ATOM 757 N N . SER A 1 105 ? -16.719 -12.508 31.148 1.00 50.06 105 SER A N 1
ATOM 758 C CA . SER A 1 105 ? -17.926 -13.182 31.646 1.00 50.06 105 SER A CA 1
ATOM 759 C C . SER A 1 105 ? -18.274 -12.799 33.081 1.00 50.06 105 SER A C 1
ATOM 761 O O . SER A 1 105 ? -17.318 -12.763 33.893 1.00 50.06 105 SER A O 1
#

Radius of gyration: 17.05 Å; chains: 1; bounding box: 36×28×54 Å

Sequence (105 aa):
MLGMNVNMFNVAASVLVMGLSIDYGVFIVRSRWASGPVRDGAAERAVVTSALTTLCGFGALSVARHPAMFSLGITVVLGIIPAMVCALLVIPALQHRTAGELEPS